Protein AF-A0A383RG79-F1 (afdb_monomer_lite)

Radius of gyration: 13.18 Å; chains: 1; bounding box: 30×21×36 Å

Sequence (97 aa):
MALLLEQVSRKIRTIYLPLQGVEGEAANRYMKWIDQMSTILRQVKQWDKNSVQSVRGVLNNLMAEISSDRDIGEGVKLRLCFDIEEGIALIDASITK

Foldseek 3Di:
DVVLLVVLVVLLVVLVVLLVVDDDPSNVVVVVLNVQLVVLSVVPPDDDPVSLVSNLVSLVVSLVCLVPDPPDDPVSSVVSNVSSVVSNVSSVVVVVD

pLDDT: mean 76.93, std 8.64, range [49.03, 90.31]

Secondary structure (DSSP, 8-state):
-HHHHHHHHHHHHHHHHHHHT--SHHHHHHHHHHHHHHHHHHH-SS--HHHHHHHHHHHHHHHHHHHH-SSS-HHHHHHHHHHHHHHHHHHHHHH--

Structure (mmCIF, N/CA/C/O backbone):
data_AF-A0A38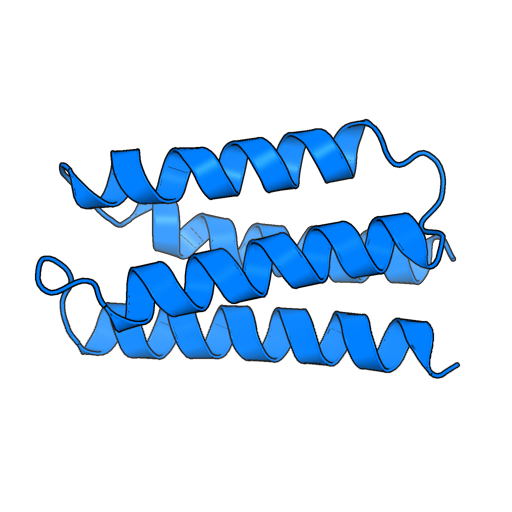3RG79-F1
#
_entry.id   AF-A0A383RG79-F1
#
loop_
_atom_site.group_PDB
_atom_site.id
_atom_site.type_symbol
_atom_site.label_atom_id
_atom_site.label_alt_id
_atom_site.label_comp_id
_atom_site.label_asym_id
_atom_site.label_entity_id
_atom_site.label_seq_id
_atom_site.pdbx_PDB_ins_code
_atom_site.Cartn_x
_atom_site.Cartn_y
_atom_site.Cartn_z
_atom_site.occupancy
_atom_site.B_iso_or_equiv
_atom_site.auth_seq_id
_atom_site.auth_comp_id
_atom_site.auth_asym_id
_atom_site.auth_atom_id
_atom_site.pdbx_PDB_model_num
ATOM 1 N N . MET A 1 1 ? 7.643 0.932 -20.339 1.00 57.38 1 MET A N 1
ATOM 2 C CA . MET A 1 1 ? 7.983 1.186 -18.918 1.00 57.38 1 MET A CA 1
ATOM 3 C C . MET A 1 1 ? 7.308 2.433 -18.334 1.00 57.38 1 MET A C 1
ATOM 5 O O . MET A 1 1 ? 6.775 2.318 -17.243 1.00 57.38 1 MET A O 1
ATOM 9 N N . ALA A 1 2 ? 7.235 3.582 -19.026 1.00 61.97 2 ALA A N 1
ATOM 10 C CA . ALA A 1 2 ? 6.580 4.793 -18.487 1.00 61.97 2 ALA A CA 1
ATOM 11 C C . ALA A 1 2 ? 5.082 4.618 -18.129 1.00 61.97 2 ALA A C 1
ATOM 13 O O . ALA A 1 2 ? 4.641 5.085 -17.085 1.00 61.97 2 ALA A O 1
ATOM 14 N N . LEU A 1 3 ? 4.318 3.867 -18.935 1.00 68.38 3 LEU A N 1
ATOM 15 C CA . LEU A 1 3 ? 2.907 3.551 -18.648 1.00 68.38 3 LEU A CA 1
ATOM 16 C C . LEU A 1 3 ? 2.713 2.708 -17.375 1.00 68.38 3 LEU A C 1
ATOM 18 O O . LEU A 1 3 ? 1.721 2.880 -16.676 1.00 68.38 3 LEU A O 1
ATOM 22 N N . LEU A 1 4 ? 3.659 1.818 -17.057 1.00 66.44 4 LEU A N 1
ATOM 23 C CA . LEU A 1 4 ? 3.612 1.004 -15.838 1.00 66.44 4 LEU A CA 1
ATOM 24 C C . LEU A 1 4 ? 3.882 1.858 -14.598 1.00 66.44 4 LEU A C 1
ATOM 26 O O . LEU A 1 4 ? 3.142 1.763 -13.625 1.00 66.44 4 LEU A O 1
ATOM 30 N N . LEU A 1 5 ? 4.877 2.748 -14.669 1.00 65.44 5 LEU A N 1
ATOM 31 C CA . LEU A 1 5 ? 5.154 3.731 -13.618 1.00 65.44 5 LEU A CA 1
ATOM 32 C C . LEU A 1 5 ? 3.912 4.582 -13.314 1.00 65.44 5 LEU A C 1
ATOM 34 O O . LEU A 1 5 ? 3.579 4.788 -12.148 1.00 65.44 5 LEU A O 1
ATOM 38 N N . GLU A 1 6 ? 3.213 5.052 -14.347 1.00 72.38 6 GLU A N 1
ATOM 39 C CA . GLU A 1 6 ? 2.007 5.865 -14.181 1.00 72.38 6 GLU A CA 1
ATOM 40 C C . GLU A 1 6 ? 0.857 5.071 -13.543 1.00 72.38 6 GLU A C 1
ATOM 42 O O . GLU A 1 6 ? 0.203 5.572 -12.627 1.00 72.38 6 GLU A O 1
ATOM 47 N N . GLN A 1 7 ? 0.633 3.824 -13.971 1.00 73.00 7 GLN A N 1
ATOM 48 C CA . GLN A 1 7 ? -0.422 2.975 -13.409 1.00 73.00 7 GLN A CA 1
ATOM 49 C C . GLN A 1 7 ? -0.155 2.606 -11.948 1.00 73.00 7 GLN A C 1
ATOM 51 O O . GLN A 1 7 ? -1.046 2.757 -11.111 1.00 73.00 7 GLN A O 1
ATOM 56 N N . VAL A 1 8 ? 1.074 2.200 -11.620 1.00 70.88 8 VAL A N 1
ATOM 57 C CA . VAL A 1 8 ? 1.447 1.871 -10.239 1.00 70.88 8 VAL A CA 1
ATOM 58 C C . VAL A 1 8 ? 1.389 3.116 -9.352 1.00 70.88 8 VAL A C 1
ATOM 60 O O . VAL A 1 8 ? 0.810 3.066 -8.269 1.00 70.88 8 VAL A O 1
ATOM 63 N N . SER A 1 9 ? 1.872 4.267 -9.831 1.00 71.50 9 SER A N 1
ATOM 64 C CA . SER A 1 9 ? 1.772 5.529 -9.082 1.00 71.50 9 SER A CA 1
ATOM 65 C C . SER A 1 9 ? 0.318 5.940 -8.832 1.00 71.50 9 SER A C 1
ATOM 67 O O . SER A 1 9 ? -0.019 6.373 -7.730 1.00 71.50 9 SER A O 1
ATOM 69 N N . ARG A 1 10 ? -0.572 5.780 -9.824 1.00 76.00 10 ARG A N 1
ATOM 70 C CA . ARG A 1 10 ? -2.009 6.053 -9.656 1.00 76.00 10 ARG A CA 1
ATOM 71 C C . ARG A 1 10 ? -2.649 5.114 -8.639 1.00 76.00 10 ARG A C 1
ATOM 73 O O . ARG A 1 10 ? -3.415 5.592 -7.806 1.00 76.00 10 ARG A O 1
ATOM 80 N N . LYS A 1 11 ? -2.312 3.821 -8.664 1.00 76.50 11 LYS A N 1
ATOM 81 C CA . LYS A 1 11 ? -2.882 2.846 -7.727 1.00 76.50 11 LYS A CA 1
ATOM 82 C C . LYS A 1 11 ? -2.383 3.053 -6.292 1.00 76.50 11 LYS A C 1
ATOM 84 O O . LYS A 1 11 ? -3.180 3.033 -5.357 1.00 76.50 11 LYS A O 1
ATOM 89 N N . ILE A 1 12 ? -1.098 3.363 -6.108 1.00 71.94 12 ILE A N 1
ATOM 90 C CA . ILE A 1 12 ? -0.561 3.744 -4.790 1.00 71.94 12 ILE A CA 1
ATOM 91 C C . ILE A 1 12 ? -1.278 4.993 -4.268 1.00 71.94 12 ILE A C 1
ATOM 93 O O . ILE A 1 12 ? -1.670 5.046 -3.105 1.00 71.94 12 ILE A O 1
ATOM 97 N N . ARG A 1 13 ? -1.543 5.974 -5.138 1.00 70.81 13 ARG A N 1
ATOM 98 C CA . ARG A 1 13 ? -2.305 7.171 -4.766 1.00 70.81 13 ARG A CA 1
ATOM 99 C C . ARG A 1 13 ? -3.744 6.855 -4.340 1.00 70.81 13 ARG A C 1
ATOM 101 O O . ARG A 1 13 ? -4.246 7.503 -3.426 1.00 70.81 13 ARG A O 1
ATOM 108 N N . THR A 1 14 ? -4.400 5.868 -4.953 1.00 73.19 14 THR A N 1
ATOM 109 C CA . THR A 1 14 ? -5.743 5.432 -4.526 1.00 73.19 14 THR A CA 1
ATOM 110 C C . THR A 1 14 ? -5.752 4.692 -3.193 1.00 73.19 14 THR A C 1
ATOM 112 O O . THR A 1 14 ? -6.746 4.809 -2.494 1.00 73.19 14 THR A O 1
ATOM 115 N N . ILE A 1 15 ? -4.660 4.023 -2.801 1.00 69.50 15 ILE A N 1
ATOM 116 C CA . ILE A 1 15 ? -4.495 3.442 -1.450 1.00 69.50 15 ILE A CA 1
ATOM 117 C C . ILE A 1 15 ? -4.264 4.556 -0.410 1.00 69.50 15 ILE A C 1
ATOM 119 O O . ILE A 1 15 ? -4.706 4.473 0.732 1.00 69.50 15 ILE A O 1
ATOM 123 N N . TYR A 1 16 ? -3.610 5.643 -0.820 1.00 66.69 16 TYR A N 1
ATOM 124 C CA . TYR A 1 16 ? -3.271 6.782 0.036 1.00 66.69 16 TYR A CA 1
ATOM 125 C C . TYR A 1 16 ? -4.493 7.571 0.532 1.00 66.69 16 TYR A C 1
ATOM 127 O O . TYR A 1 16 ? -4.531 8.018 1.675 1.00 66.69 16 TYR A O 1
ATOM 135 N N . LEU A 1 17 ? -5.493 7.760 -0.332 1.00 65.75 17 LEU A N 1
ATOM 136 C CA . LEU A 1 17 ? -6.706 8.532 -0.036 1.00 65.75 17 LEU A CA 1
ATOM 137 C C . LEU A 1 17 ? -7.540 7.966 1.133 1.00 65.75 17 LEU A C 1
ATOM 139 O O . LEU A 1 17 ? -7.865 8.734 2.036 1.00 65.75 17 LEU A O 1
ATOM 143 N N . PRO A 1 18 ? -7.882 6.664 1.179 1.00 65.62 18 PRO A N 1
ATOM 144 C CA . PRO A 1 18 ? -8.606 6.089 2.309 1.00 65.62 18 PRO A CA 1
ATOM 145 C C . PRO A 1 18 ? -7.766 6.053 3.592 1.00 65.62 18 PRO A C 1
ATOM 147 O O . PRO A 1 18 ? -8.332 6.185 4.673 1.00 65.62 18 PRO A O 1
ATOM 150 N N . LEU A 1 19 ? -6.434 5.958 3.497 1.00 66.56 19 LEU A N 1
ATOM 151 C CA . LEU A 1 19 ? -5.542 6.028 4.662 1.00 66.56 19 LEU A CA 1
ATOM 152 C C . LEU A 1 19 ? -5.505 7.422 5.310 1.00 66.56 19 LEU A C 1
ATOM 154 O O . LEU A 1 19 ? -5.351 7.508 6.522 1.00 66.56 19 LEU A O 1
ATOM 158 N N . GLN A 1 20 ? -5.698 8.506 4.547 1.00 61.78 20 GLN A N 1
ATOM 159 C CA . GLN A 1 20 ? -5.835 9.862 5.108 1.00 61.78 20 GLN A CA 1
ATOM 160 C C . GLN A 1 20 ? -7.130 10.065 5.905 1.00 61.78 20 GLN A C 1
ATOM 162 O O . GLN A 1 20 ? -7.196 10.972 6.728 1.00 61.78 20 GLN A O 1
ATOM 167 N N . GLY A 1 21 ? -8.154 9.246 5.651 1.00 61.88 21 GLY A N 1
ATOM 168 C CA . GLY A 1 21 ? -9.404 9.254 6.412 1.00 61.88 21 GLY A CA 1
ATOM 169 C C . GLY A 1 21 ? -9.343 8.439 7.707 1.00 61.88 21 GLY A C 1
ATOM 170 O O . GLY A 1 21 ? -10.321 8.418 8.447 1.00 61.88 21 GLY A O 1
ATOM 171 N N . VAL A 1 22 ? -8.229 7.748 7.975 1.00 67.25 22 VAL A N 1
ATOM 172 C CA . VAL A 1 22 ? -7.991 7.073 9.252 1.00 67.25 22 VAL A CA 1
ATOM 173 C C . VAL A 1 22 ? -7.515 8.133 10.241 1.00 67.25 22 VAL A C 1
ATOM 175 O O . VAL A 1 22 ? -6.480 8.755 10.025 1.00 67.25 22 VAL A O 1
ATOM 178 N N . GLU A 1 23 ? -8.277 8.367 11.306 1.00 62.44 23 GLU A N 1
ATOM 179 C CA . GLU A 1 23 ? -7.914 9.299 12.379 1.00 62.44 23 GLU A CA 1
ATOM 180 C C . GLU A 1 23 ? -7.161 8.577 13.514 1.00 62.44 23 GLU A C 1
ATOM 182 O O . GLU A 1 23 ? -7.241 7.357 13.671 1.00 62.44 23 GLU A O 1
ATOM 187 N N . GLY A 1 24 ? -6.425 9.334 14.335 1.00 66.88 24 GLY A N 1
ATOM 188 C CA . GLY A 1 24 ? -5.798 8.821 15.560 1.00 66.88 24 GLY A CA 1
ATOM 189 C C . GLY A 1 24 ? -4.495 8.036 15.352 1.00 66.88 24 GLY A C 1
ATOM 190 O O . GLY A 1 24 ? -3.766 8.235 14.382 1.00 66.88 24 GLY A O 1
ATOM 191 N N . GLU A 1 25 ? -4.153 7.158 16.299 1.00 68.81 25 GLU A 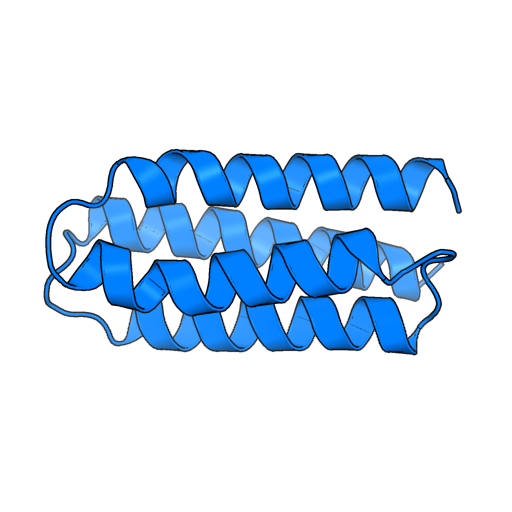N 1
ATOM 192 C CA . GLU A 1 25 ? -2.861 6.448 16.318 1.00 68.81 25 GLU A CA 1
ATOM 193 C C . GLU A 1 25 ? -2.648 5.521 15.111 1.00 68.81 25 GLU A C 1
ATOM 195 O O . GLU A 1 25 ? -1.516 5.368 14.647 1.00 68.81 25 GLU A O 1
ATOM 200 N N . ALA A 1 26 ? -3.724 4.962 14.549 1.00 69.44 26 ALA A N 1
ATOM 201 C CA . ALA A 1 26 ? -3.668 4.147 13.337 1.00 69.44 26 ALA A CA 1
ATOM 202 C C . ALA A 1 26 ? -3.158 4.948 12.122 1.00 69.44 26 ALA A C 1
ATOM 204 O O . ALA A 1 26 ? -2.380 4.428 11.321 1.00 69.44 26 ALA A O 1
ATOM 205 N N . ALA A 1 27 ? -3.493 6.241 12.038 1.00 70.62 27 ALA A N 1
ATOM 206 C CA . ALA A 1 27 ? -2.998 7.140 10.997 1.00 70.62 27 ALA A CA 1
ATOM 207 C C . ALA A 1 27 ? -1.467 7.240 11.028 1.00 70.62 27 ALA A C 1
ATOM 209 O O . ALA A 1 27 ? -0.802 7.033 10.014 1.00 70.62 27 ALA A O 1
ATOM 210 N N . ASN A 1 28 ? -0.897 7.472 12.217 1.00 75.31 28 ASN A N 1
ATOM 211 C CA . ASN A 1 28 ? 0.552 7.554 12.416 1.00 75.31 28 ASN A CA 1
ATOM 212 C C . ASN A 1 28 ? 1.255 6.230 12.086 1.00 75.31 28 ASN A C 1
ATOM 214 O O . ASN A 1 28 ? 2.336 6.238 11.491 1.00 75.31 28 ASN A O 1
ATOM 218 N N . ARG A 1 29 ? 0.638 5.090 12.425 1.00 78.88 29 ARG A N 1
ATOM 219 C CA . ARG A 1 29 ? 1.174 3.759 12.098 1.00 78.88 29 ARG A CA 1
ATOM 220 C C . ARG A 1 29 ? 1.251 3.528 10.592 1.00 78.88 29 ARG A C 1
ATOM 222 O O . ARG A 1 29 ? 2.277 3.060 10.100 1.00 78.88 29 ARG A O 1
ATOM 229 N N . TYR A 1 30 ? 0.216 3.911 9.846 1.00 78.38 30 TYR A N 1
ATOM 230 C CA . TYR A 1 30 ? 0.193 3.738 8.390 1.00 78.38 30 TYR A CA 1
ATOM 231 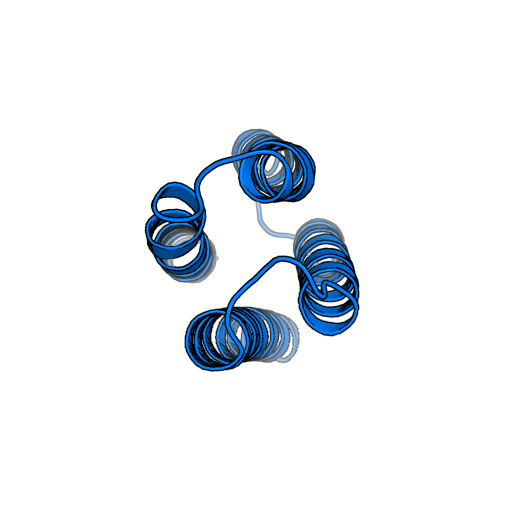C C . TYR A 1 30 ? 1.018 4.788 7.643 1.00 78.38 30 TYR A C 1
ATOM 233 O O . TYR A 1 30 ? 1.556 4.500 6.570 1.00 78.38 30 TYR A O 1
ATOM 241 N N . MET A 1 31 ? 1.197 5.975 8.229 1.00 77.38 31 MET A N 1
ATOM 242 C CA . MET A 1 31 ? 1.969 7.069 7.639 1.00 77.38 31 MET A CA 1
ATOM 243 C C . MET A 1 31 ? 3.431 6.683 7.371 1.00 77.38 31 MET A C 1
ATOM 245 O O . MET A 1 31 ? 3.987 7.103 6.358 1.00 77.38 31 MET A O 1
ATOM 249 N N . LYS A 1 32 ? 4.034 5.805 8.191 1.00 83.94 32 LYS A N 1
ATOM 250 C CA . LYS A 1 32 ? 5.401 5.298 7.956 1.00 83.94 32 LYS A CA 1
ATOM 251 C C . LYS A 1 32 ? 5.522 4.522 6.634 1.00 83.94 32 LYS A C 1
ATOM 253 O O . LYS A 1 32 ? 6.490 4.691 5.899 1.00 83.94 32 LYS A O 1
ATOM 258 N N . TRP A 1 33 ? 4.526 3.698 6.305 1.00 82.69 33 TRP A N 1
ATOM 259 C CA . TRP A 1 33 ? 4.511 2.890 5.081 1.00 82.69 33 TRP A CA 1
ATOM 260 C C . TRP A 1 33 ? 4.247 3.753 3.857 1.00 82.69 33 TRP A C 1
ATOM 262 O O . TRP A 1 33 ? 4.853 3.579 2.803 1.00 82.69 33 TRP A O 1
ATOM 272 N N . ILE A 1 34 ? 3.361 4.723 4.034 1.00 77.50 34 ILE A N 1
ATOM 273 C CA . ILE A 1 34 ? 3.064 5.772 3.073 1.00 77.50 34 ILE A CA 1
ATOM 274 C C . ILE A 1 34 ? 4.329 6.566 2.692 1.00 77.50 34 ILE A C 1
ATOM 276 O O . ILE A 1 34 ? 4.589 6.788 1.503 1.00 77.50 34 ILE A O 1
ATOM 280 N N . ASP A 1 35 ? 5.128 6.968 3.679 1.00 82.25 35 ASP A N 1
ATOM 281 C CA . ASP A 1 35 ? 6.355 7.734 3.460 1.00 82.25 35 ASP A CA 1
ATOM 282 C C . ASP A 1 35 ? 7.440 6.878 2.790 1.00 82.25 35 ASP A C 1
ATOM 284 O O . ASP A 1 35 ? 8.098 7.314 1.840 1.00 82.25 35 ASP A O 1
ATOM 288 N N . GLN A 1 36 ? 7.545 5.605 3.184 1.00 83.56 36 GLN A N 1
ATOM 289 C CA . GLN A 1 36 ? 8.417 4.634 2.522 1.00 83.56 36 GLN A CA 1
ATOM 290 C C . GLN A 1 36 ? 8.040 4.423 1.048 1.00 83.56 36 GLN A C 1
ATOM 292 O O . GLN A 1 36 ? 8.916 4.491 0.185 1.00 83.56 36 GLN A O 1
ATOM 297 N N . MET A 1 37 ? 6.754 4.238 0.725 1.00 79.31 37 MET A N 1
ATOM 298 C CA . MET A 1 37 ? 6.298 4.128 -0.670 1.00 79.31 37 MET A CA 1
ATOM 299 C C . MET A 1 37 ? 6.611 5.394 -1.470 1.00 79.31 37 MET A C 1
ATOM 301 O O . MET A 1 37 ? 7.102 5.305 -2.595 1.00 79.31 37 MET A O 1
ATOM 305 N N . SER A 1 38 ? 6.372 6.571 -0.888 1.00 77.81 38 SER A N 1
ATOM 306 C CA . SER A 1 38 ? 6.650 7.860 -1.534 1.00 77.81 38 SER A CA 1
ATOM 307 C C . SER A 1 38 ? 8.144 8.066 -1.790 1.00 77.81 38 SER A C 1
ATOM 309 O O . SER A 1 38 ? 8.533 8.572 -2.846 1.00 77.81 38 SER A O 1
ATOM 311 N N . THR A 1 39 ? 8.986 7.631 -0.854 1.00 83.88 39 THR A N 1
ATOM 312 C CA . THR A 1 39 ? 10.445 7.665 -0.982 1.00 83.88 39 THR A CA 1
ATOM 313 C C . THR A 1 39 ? 10.918 6.757 -2.111 1.00 83.88 39 THR A C 1
ATOM 315 O O . THR A 1 39 ? 11.671 7.212 -2.973 1.00 83.88 39 THR A O 1
ATOM 318 N N . ILE A 1 40 ? 10.425 5.514 -2.168 1.00 78.38 40 ILE A N 1
ATOM 319 C CA . ILE A 1 40 ? 10.745 4.581 -3.257 1.00 78.38 40 ILE A CA 1
ATOM 320 C C . ILE A 1 40 ? 10.311 5.188 -4.595 1.00 78.38 40 ILE A C 1
ATOM 322 O O . ILE A 1 40 ? 11.127 5.324 -5.501 1.00 78.38 40 ILE A O 1
ATOM 326 N N . LEU A 1 41 ? 9.067 5.657 -4.707 1.00 74.56 41 LEU A N 1
ATOM 327 C CA . LEU A 1 41 ? 8.548 6.266 -5.936 1.00 74.56 41 LEU A CA 1
ATOM 328 C C . LEU A 1 41 ? 9.373 7.466 -6.422 1.00 74.56 41 LEU A C 1
ATOM 330 O O . LEU A 1 41 ? 9.549 7.630 -7.626 1.00 74.56 41 LEU A O 1
ATOM 334 N N . ARG A 1 42 ? 9.891 8.297 -5.508 1.00 75.25 42 ARG A N 1
ATOM 335 C CA . ARG A 1 42 ? 10.757 9.437 -5.856 1.00 75.25 42 ARG A CA 1
ATOM 336 C C . ARG A 1 42 ? 12.162 9.024 -6.286 1.00 75.25 42 ARG A C 1
ATOM 338 O O . ARG A 1 42 ? 12.752 9.698 -7.127 1.00 75.25 42 ARG A O 1
ATOM 345 N N . GLN A 1 43 ? 12.720 7.977 -5.684 1.00 77.00 43 GLN A N 1
ATOM 346 C CA . GLN A 1 43 ? 14.090 7.529 -5.958 1.00 77.00 43 GLN A CA 1
ATOM 347 C C . GLN A 1 43 ? 14.184 6.657 -7.214 1.00 77.00 43 GLN A C 1
ATOM 349 O O . GLN A 1 43 ? 15.221 6.629 -7.882 1.00 77.00 43 GLN A O 1
ATOM 354 N N . VAL A 1 44 ? 13.097 5.973 -7.566 1.00 70.62 44 VAL A N 1
ATOM 355 C CA . VAL A 1 44 ? 13.038 5.083 -8.723 1.00 70.62 44 VAL A CA 1
ATOM 356 C C . VAL A 1 44 ? 12.952 5.905 -10.011 1.00 70.62 44 VAL A C 1
ATOM 358 O O . VAL A 1 44 ? 11.882 6.300 -10.466 1.00 70.62 44 VAL A O 1
ATOM 361 N N . LYS A 1 45 ? 14.113 6.140 -10.636 1.00 65.12 45 LYS A N 1
ATOM 362 C CA . LYS A 1 45 ? 14.209 6.753 -11.976 1.00 65.12 45 LYS A CA 1
ATOM 363 C C . LYS A 1 45 ? 13.675 5.837 -13.082 1.00 65.12 45 LYS A C 1
ATOM 365 O O . LYS A 1 45 ? 13.186 6.321 -14.098 1.00 65.12 45 LYS A O 1
ATOM 370 N N . GLN A 1 46 ? 13.769 4.523 -12.887 1.00 66.94 46 GLN A N 1
ATOM 371 C CA . GLN A 1 46 ? 13.261 3.501 -13.796 1.00 66.94 46 GLN A CA 1
ATOM 372 C C . GLN A 1 46 ? 12.790 2.305 -12.972 1.00 66.94 46 GLN A C 1
ATOM 374 O O . GLN A 1 46 ? 13.536 1.812 -12.135 1.00 66.94 46 GLN A O 1
ATOM 379 N N . TRP A 1 47 ? 11.558 1.850 -13.206 1.00 70.81 47 TRP A N 1
ATOM 380 C CA . TRP A 1 47 ? 10.998 0.676 -12.537 1.00 70.81 47 TRP A CA 1
ATOM 381 C C . TRP A 1 47 ? 11.667 -0.596 -13.058 1.00 70.81 47 TRP A C 1
ATOM 383 O O . TRP A 1 47 ? 11.217 -1.198 -14.033 1.00 70.81 47 TRP A O 1
ATOM 393 N N . ASP A 1 48 ? 12.777 -0.967 -12.429 1.00 71.94 48 ASP A N 1
ATOM 394 C CA . ASP A 1 48 ? 13.406 -2.269 -12.586 1.00 71.94 48 ASP A CA 1
ATOM 395 C C . ASP A 1 48 ? 12.782 -3.291 -11.621 1.00 71.94 48 ASP A C 1
ATOM 397 O O . ASP A 1 48 ? 12.049 -2.943 -10.690 1.00 71.94 48 ASP A O 1
ATOM 401 N N . LYS A 1 49 ? 13.087 -4.572 -11.829 1.00 73.88 49 LYS A N 1
ATOM 402 C CA . LYS A 1 49 ? 12.539 -5.675 -11.031 1.00 73.88 49 LYS A CA 1
ATOM 403 C C . LYS A 1 49 ? 12.755 -5.483 -9.523 1.00 73.88 49 LYS A C 1
ATOM 405 O O . LYS A 1 49 ? 11.857 -5.818 -8.754 1.00 73.88 49 LYS A O 1
ATOM 410 N N . ASN A 1 50 ? 13.884 -4.915 -9.097 1.00 80.38 50 ASN A N 1
ATOM 411 C CA . ASN A 1 50 ? 14.169 -4.688 -7.680 1.00 80.38 50 ASN A CA 1
ATOM 412 C C . ASN A 1 50 ? 13.292 -3.570 -7.112 1.00 80.38 50 ASN A C 1
ATOM 414 O O . ASN A 1 50 ? 12.725 -3.724 -6.035 1.00 80.38 50 ASN A O 1
ATOM 418 N N . SER A 1 51 ? 13.118 -2.474 -7.854 1.00 77.31 51 SER A N 1
ATOM 419 C CA . SER A 1 51 ? 12.208 -1.385 -7.478 1.00 77.31 51 SER A CA 1
ATOM 420 C C . SER A 1 51 ? 10.770 -1.882 -7.308 1.00 77.31 51 SER A C 1
ATOM 422 O O . SER A 1 51 ? 10.101 -1.559 -6.324 1.00 77.31 51 SER A O 1
ATOM 424 N N . VAL A 1 52 ? 10.320 -2.735 -8.233 1.00 77.19 52 VAL A N 1
ATOM 425 C CA . VAL A 1 52 ? 8.985 -3.340 -8.195 1.00 77.19 52 VAL A CA 1
ATOM 426 C C . VAL A 1 52 ? 8.830 -4.257 -6.976 1.00 77.19 52 VAL A C 1
ATOM 428 O O . VAL A 1 52 ? 7.829 -4.179 -6.262 1.00 77.19 52 VAL A O 1
ATOM 431 N N . GLN A 1 53 ? 9.833 -5.095 -6.696 1.00 81.81 53 GLN A N 1
ATOM 432 C CA . GLN A 1 53 ? 9.827 -5.969 -5.521 1.00 81.81 53 GLN A CA 1
ATOM 433 C C . GLN A 1 53 ? 9.870 -5.194 -4.200 1.00 81.81 53 GLN A C 1
ATOM 435 O O . GLN A 1 53 ? 9.192 -5.596 -3.256 1.00 81.81 53 GLN A O 1
ATOM 440 N N . SER A 1 54 ? 10.583 -4.068 -4.135 1.00 84.50 54 SER A N 1
A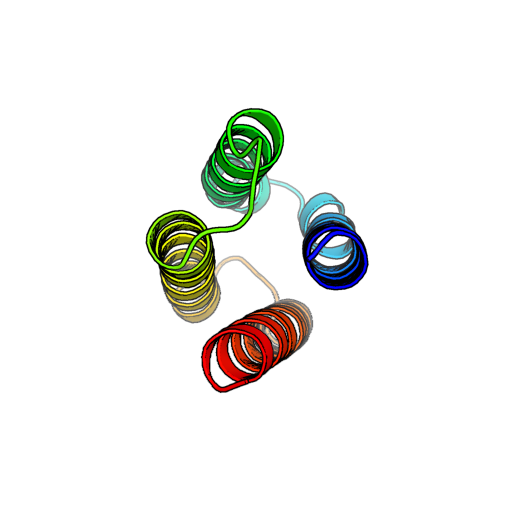TOM 441 C CA . SER A 1 54 ? 10.593 -3.196 -2.954 1.00 84.50 54 SER A CA 1
ATOM 442 C C . SER A 1 54 ? 9.207 -2.629 -2.656 1.00 84.50 54 SER A C 1
ATOM 444 O O . SER A 1 54 ? 8.741 -2.721 -1.522 1.00 84.50 54 SER A O 1
ATOM 446 N N . VAL A 1 55 ? 8.501 -2.106 -3.667 1.00 82.19 55 VAL A N 1
ATOM 447 C CA . VAL A 1 55 ? 7.125 -1.613 -3.473 1.00 82.19 55 VAL A CA 1
ATOM 448 C C . VAL A 1 55 ? 6.182 -2.746 -3.080 1.00 82.19 55 VAL A C 1
ATOM 450 O O . VAL A 1 55 ? 5.387 -2.582 -2.155 1.00 82.19 55 VAL A O 1
ATOM 453 N N . ARG A 1 56 ? 6.305 -3.917 -3.716 1.00 85.75 56 ARG A N 1
ATOM 454 C CA . ARG A 1 56 ? 5.535 -5.109 -3.337 1.00 85.75 56 ARG A CA 1
ATOM 455 C C . ARG A 1 56 ? 5.753 -5.488 -1.871 1.00 85.75 56 ARG A C 1
ATOM 457 O O . ARG A 1 56 ? 4.792 -5.784 -1.169 1.00 85.75 56 ARG A O 1
ATOM 464 N N . GLY A 1 57 ? 7.001 -5.459 -1.405 1.00 88.75 57 GLY A N 1
ATOM 465 C CA . GLY A 1 57 ? 7.349 -5.733 -0.012 1.00 88.75 57 GLY A CA 1
ATOM 466 C C . GLY A 1 57 ? 6.687 -4.754 0.955 1.00 88.75 57 GLY A C 1
ATOM 467 O O . GLY A 1 57 ? 6.107 -5.177 1.952 1.00 88.75 57 GLY A O 1
ATOM 468 N N . VAL A 1 58 ? 6.698 -3.459 0.630 1.00 87.75 58 VAL A N 1
ATOM 469 C CA . VAL A 1 58 ? 6.033 -2.436 1.450 1.00 87.75 58 VAL A CA 1
ATOM 470 C C . VAL A 1 58 ? 4.517 -2.646 1.501 1.00 87.75 58 VAL A C 1
ATOM 472 O O . VAL A 1 58 ? 3.934 -2.573 2.579 1.00 87.75 58 VAL A O 1
ATOM 475 N N . LEU A 1 59 ? 3.883 -2.969 0.371 1.00 87.25 59 LEU A N 1
ATOM 476 C CA . LEU A 1 59 ? 2.447 -3.262 0.317 1.00 87.25 59 LEU A CA 1
ATOM 477 C C . LEU A 1 59 ? 2.073 -4.511 1.128 1.00 87.25 59 LEU A C 1
ATOM 479 O O . LEU A 1 59 ? 1.108 -4.470 1.885 1.00 87.2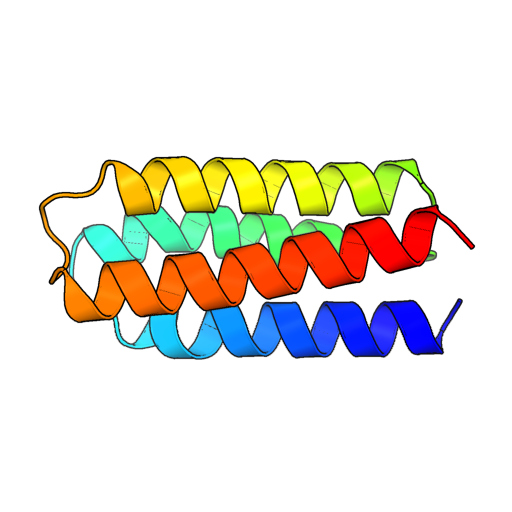5 59 LEU A O 1
ATOM 483 N N . ASN A 1 60 ? 2.860 -5.587 1.038 1.00 90.19 60 ASN A N 1
ATOM 484 C CA . ASN A 1 60 ? 2.654 -6.792 1.849 1.00 90.19 60 ASN A CA 1
ATOM 485 C C . ASN A 1 60 ? 2.757 -6.496 3.352 1.00 90.19 60 ASN A C 1
ATOM 487 O O . ASN A 1 60 ? 1.931 -6.963 4.136 1.00 90.19 60 ASN A O 1
ATOM 491 N N . ASN A 1 61 ? 3.744 -5.695 3.760 1.00 90.31 61 ASN A N 1
ATOM 492 C CA . ASN A 1 61 ? 3.902 -5.314 5.162 1.00 90.31 61 ASN A CA 1
ATOM 493 C C . ASN A 1 61 ? 2.737 -4.442 5.649 1.00 90.31 61 ASN A C 1
ATOM 495 O O . ASN A 1 61 ? 2.210 -4.673 6.736 1.00 90.31 61 ASN A O 1
ATOM 499 N N . LEU A 1 62 ? 2.297 -3.482 4.828 1.00 87.50 62 LEU A N 1
ATOM 500 C CA . LEU A 1 62 ? 1.132 -2.650 5.120 1.00 87.50 62 LEU A CA 1
ATOM 501 C C . LEU A 1 62 ? -0.140 -3.501 5.263 1.00 87.50 62 LEU A C 1
ATOM 503 O O . LEU A 1 62 ? -0.899 -3.307 6.210 1.00 87.50 62 LEU A O 1
ATOM 507 N N . MET A 1 63 ? -0.347 -4.474 4.370 1.00 88.88 63 MET A N 1
ATOM 508 C CA . MET A 1 63 ? -1.473 -5.408 4.437 1.00 88.88 63 MET A CA 1
ATOM 509 C C . MET A 1 63 ? -1.454 -6.225 5.729 1.00 88.88 63 MET A C 1
ATOM 511 O O . MET A 1 63 ? -2.495 -6.371 6.368 1.00 88.88 63 MET A O 1
ATOM 515 N N . ALA A 1 64 ? -0.289 -6.737 6.131 1.00 89.75 64 ALA A N 1
ATOM 516 C CA . ALA A 1 64 ? -0.139 -7.486 7.375 1.00 89.75 64 ALA A CA 1
ATOM 517 C C . ALA A 1 64 ? -0.462 -6.618 8.601 1.00 89.75 64 ALA A C 1
ATOM 519 O O . ALA A 1 64 ? -1.187 -7.059 9.493 1.00 89.75 64 ALA A O 1
ATOM 520 N N . GLU A 1 65 ? 0.014 -5.370 8.622 1.00 87.56 65 GLU A N 1
ATOM 521 C CA . GLU A 1 65 ? -0.241 -4.443 9.725 1.00 87.56 65 GLU A CA 1
ATOM 522 C C . GLU A 1 65 ? -1.730 -4.098 9.826 1.00 87.56 65 GLU A C 1
ATOM 524 O O . GLU A 1 65 ? -2.324 -4.323 10.879 1.00 87.56 65 GLU A O 1
ATOM 529 N N . ILE A 1 66 ? -2.366 -3.693 8.721 1.00 85.38 66 ILE A N 1
ATOM 530 C CA . ILE A 1 66 ? -3.814 -3.424 8.644 1.00 85.38 66 ILE A CA 1
ATOM 531 C C . ILE A 1 66 ? -4.625 -4.666 9.038 1.00 85.38 66 ILE A C 1
ATOM 533 O O . 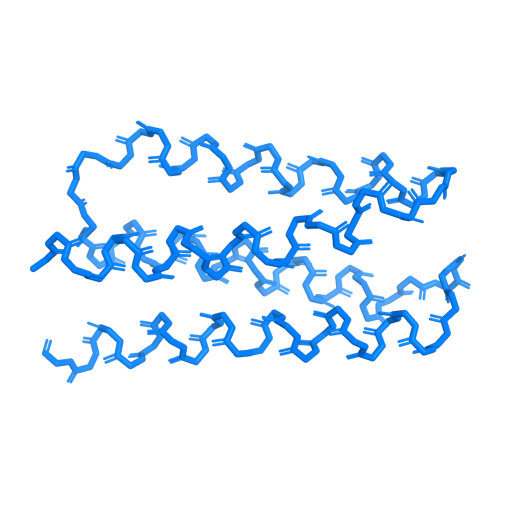ILE A 1 66 ? -5.572 -4.570 9.816 1.00 85.38 66 ILE A O 1
ATOM 537 N N . SER A 1 67 ? -4.230 -5.852 8.562 1.00 86.38 67 SER A N 1
ATOM 538 C CA . SER A 1 67 ? -4.881 -7.131 8.887 1.00 86.38 67 SER A CA 1
ATOM 539 C C . SER A 1 67 ? -4.778 -7.491 10.370 1.00 86.38 67 SER A C 1
ATOM 541 O O . SER A 1 67 ? -5.676 -8.137 10.912 1.00 86.38 67 SER A O 1
ATOM 543 N N . SER A 1 68 ? -3.720 -7.055 11.050 1.00 86.62 68 SER A N 1
ATOM 544 C CA . SER A 1 68 ? -3.536 -7.257 12.491 1.00 86.62 68 SER A CA 1
ATOM 545 C C . SER A 1 68 ? -4.158 -6.153 13.354 1.00 86.62 68 SER A C 1
ATOM 547 O O . SER A 1 68 ? -4.401 -6.376 14.540 1.00 86.62 68 SER A O 1
ATOM 549 N N . ASP A 1 69 ? -4.454 -4.994 12.762 1.00 83.44 69 ASP A N 1
ATOM 550 C CA . ASP A 1 69 ? -4.949 -3.821 13.472 1.00 83.44 69 ASP A CA 1
ATOM 551 C C . ASP A 1 69 ? -6.390 -4.041 13.961 1.00 83.44 69 ASP A C 1
ATOM 553 O O . ASP A 1 69 ? -7.264 -4.509 13.214 1.00 83.44 69 ASP A O 1
ATOM 557 N N . ARG A 1 70 ? -6.603 -3.758 15.250 1.00 82.38 70 ARG A N 1
ATOM 558 C CA . ARG A 1 70 ? -7.884 -3.883 15.961 1.00 82.38 70 ARG A CA 1
ATOM 559 C C . ARG A 1 70 ? -8.532 -2.528 16.242 1.00 82.38 70 ARG A C 1
ATOM 561 O O . ARG A 1 70 ? -9.690 -2.504 16.643 1.00 82.38 70 ARG A O 1
ATOM 568 N N . ASP A 1 71 ? -7.805 -1.436 16.021 1.00 80.38 71 ASP A N 1
ATOM 569 C CA . ASP A 1 71 ? -8.260 -0.070 16.285 1.00 80.38 71 ASP A CA 1
ATOM 570 C C . ASP A 1 71 ? -8.999 0.532 15.079 1.00 80.38 71 ASP A C 1
ATOM 572 O O . ASP A 1 71 ? -9.588 1.607 15.179 1.00 80.38 71 ASP A O 1
ATOM 576 N N . ILE A 1 72 ? -8.990 -0.157 13.933 1.00 78.19 72 ILE A N 1
ATOM 577 C CA . ILE A 1 72 ? -9.728 0.241 12.732 1.00 78.19 72 ILE A CA 1
ATOM 578 C C . ILE A 1 72 ? -10.997 -0.595 12.549 1.00 78.19 72 ILE A C 1
ATOM 580 O O . ILE A 1 72 ? -11.026 -1.800 12.801 1.00 78.19 72 ILE A O 1
ATOM 584 N N . GLY A 1 73 ? -12.057 0.045 12.053 1.00 80.62 73 GLY A N 1
ATOM 585 C CA . GLY A 1 73 ? -13.308 -0.636 11.731 1.00 80.62 73 GLY A CA 1
ATOM 586 C C . GLY A 1 73 ? -13.132 -1.687 10.630 1.00 80.62 73 GLY A C 1
ATOM 587 O O . GLY A 1 73 ? -12.426 -1.468 9.644 1.00 80.62 73 GLY A O 1
ATOM 588 N N . GLU A 1 74 ? -13.831 -2.813 10.761 1.00 83.38 74 GLU A N 1
ATOM 589 C CA . GLU A 1 74 ? -13.697 -3.971 9.865 1.00 83.38 74 GLU A CA 1
ATOM 590 C C . GLU A 1 74 ? -14.014 -3.644 8.393 1.00 83.38 74 GLU A C 1
ATOM 592 O O . GLU A 1 74 ? -13.335 -4.119 7.486 1.00 83.38 74 GLU A O 1
ATOM 597 N N . GLY A 1 75 ? -14.971 -2.744 8.137 1.00 80.25 75 GLY A N 1
ATOM 598 C CA . GLY A 1 75 ? -15.271 -2.272 6.780 1.00 80.25 75 GLY A CA 1
ATOM 599 C C . GLY A 1 75 ? -14.145 -1.443 6.146 1.00 80.25 75 GLY A C 1
ATOM 600 O O . GLY A 1 75 ? -13.882 -1.567 4.950 1.00 80.25 75 GLY A O 1
ATOM 601 N N . VAL A 1 76 ? -13.441 -0.628 6.940 1.00 80.06 76 VAL A N 1
ATOM 602 C CA . VAL A 1 76 ? -12.278 0.152 6.473 1.00 80.06 76 VAL A CA 1
ATOM 603 C C . VAL A 1 76 ? -11.107 -0.783 6.195 1.00 80.06 76 VAL A C 1
ATOM 605 O O . VAL A 1 76 ? -10.462 -0.682 5.154 1.00 80.06 76 VAL A O 1
ATOM 608 N N . LYS A 1 77 ? -10.893 -1.743 7.094 1.00 85.06 77 LYS A N 1
ATOM 609 C CA . LYS A 1 77 ? -9.882 -2.790 6.975 1.00 85.06 77 LYS A CA 1
ATOM 610 C C . LYS A 1 77 ? -10.041 -3.607 5.695 1.00 85.06 77 LYS A C 1
ATOM 612 O O . LYS A 1 77 ? -9.095 -3.706 4.922 1.00 85.06 77 LYS A O 1
ATOM 617 N N . LEU A 1 78 ? -11.244 -4.125 5.434 1.00 85.00 78 LEU A N 1
ATOM 618 C CA . LEU A 1 78 ? -11.546 -4.890 4.221 1.00 85.00 78 LEU A CA 1
ATOM 619 C C . LEU A 1 78 ? -11.281 -4.079 2.952 1.00 85.00 78 LEU A C 1
ATOM 621 O O . LEU A 1 78 ? -10.653 -4.581 2.022 1.00 85.00 78 LEU A O 1
ATOM 625 N N . ARG A 1 79 ? -11.711 -2.813 2.928 1.00 84.25 79 ARG A N 1
ATOM 626 C CA . ARG A 1 79 ? -11.489 -1.930 1.780 1.00 84.25 79 ARG A CA 1
ATOM 627 C C . ARG A 1 79 ? -10.003 -1.680 1.526 1.00 84.25 79 ARG A C 1
ATOM 629 O O . ARG A 1 79 ? -9.559 -1.804 0.391 1.00 84.25 79 ARG A O 1
ATOM 636 N N . LEU A 1 80 ? -9.241 -1.367 2.572 1.00 82.25 80 LEU A N 1
ATOM 637 C CA . LEU A 1 80 ? -7.803 -1.135 2.458 1.00 82.25 80 LEU A CA 1
ATOM 638 C C . LEU A 1 80 ? -7.058 -2.391 2.002 1.00 82.25 80 LEU A C 1
ATOM 640 O O . LEU A 1 80 ? -6.207 -2.298 1.121 1.00 82.25 80 LEU A O 1
ATOM 644 N N . CYS A 1 81 ? -7.390 -3.560 2.557 1.00 85.94 81 CYS A N 1
ATOM 645 C CA . CYS A 1 81 ? -6.802 -4.823 2.118 1.00 85.94 81 CYS A CA 1
ATOM 646 C C . CYS A 1 81 ? -7.094 -5.089 0.637 1.00 85.94 81 CYS A C 1
ATOM 648 O O . CYS A 1 81 ? -6.168 -5.413 -0.098 1.00 85.94 81 CYS A O 1
ATOM 650 N N . PHE A 1 82 ? -8.329 -4.865 0.181 1.00 86.12 82 PHE A N 1
ATOM 651 C CA . PHE A 1 82 ? -8.695 -5.015 -1.229 1.00 86.12 82 PHE A CA 1
ATOM 652 C C . PHE A 1 82 ? -7.906 -4.061 -2.144 1.00 86.12 82 PHE A C 1
ATOM 654 O O . PHE A 1 82 ? -7.330 -4.486 -3.145 1.00 86.12 82 PHE A O 1
ATOM 661 N N . ASP A 1 83 ? -7.811 -2.778 -1.777 1.00 84.06 83 ASP A N 1
ATOM 662 C CA . ASP A 1 83 ? -7.047 -1.785 -2.543 1.00 84.06 83 ASP A CA 1
ATOM 663 C C . ASP A 1 83 ? -5.549 -2.153 -2.630 1.00 84.06 83 ASP A C 1
ATOM 665 O O . ASP A 1 83 ? -4.913 -1.948 -3.673 1.00 84.06 83 ASP A O 1
ATOM 669 N N . ILE A 1 84 ? -4.988 -2.720 -1.553 1.00 85.62 84 ILE A N 1
ATOM 670 C CA . ILE A 1 84 ? -3.600 -3.198 -1.492 1.00 85.62 84 ILE A CA 1
ATOM 671 C C . ILE A 1 84 ? -3.402 -4.462 -2.338 1.00 85.62 84 ILE A C 1
ATOM 673 O O . ILE A 1 84 ? -2.430 -4.525 -3.094 1.00 85.62 84 ILE A O 1
ATOM 677 N N . GLU A 1 85 ? -4.312 -5.435 -2.265 1.00 88.56 85 GLU A N 1
ATOM 678 C CA . GLU A 1 85 ? -4.279 -6.654 -3.084 1.00 88.56 85 GLU A CA 1
ATOM 679 C C . GLU A 1 85 ? -4.316 -6.327 -4.579 1.00 88.56 85 GLU A C 1
ATOM 681 O O . GLU A 1 85 ? -3.491 -6.832 -5.342 1.00 88.56 85 GLU A O 1
ATOM 686 N N . GLU A 1 86 ? -5.199 -5.419 -5.007 1.00 84.88 86 GLU A N 1
ATOM 687 C CA . GLU A 1 86 ? -5.225 -4.951 -6.396 1.00 84.88 86 GLU A CA 1
ATOM 688 C C . GLU A 1 86 ? -3.915 -4.249 -6.791 1.00 84.88 86 GLU A C 1
ATOM 690 O O . GLU A 1 86 ? -3.440 -4.394 -7.920 1.00 84.88 86 GLU A O 1
ATOM 695 N N . GLY A 1 87 ? -3.306 -3.496 -5.867 1.00 82.69 87 GLY A N 1
ATOM 696 C CA . GLY A 1 87 ? -1.990 -2.886 -6.062 1.00 82.69 87 GLY A CA 1
ATOM 697 C C . GLY A 1 87 ? -0.887 -3.920 -6.291 1.00 82.69 87 GLY A C 1
ATOM 698 O O . GLY A 1 87 ? -0.102 -3.787 -7.232 1.00 82.69 87 GLY A O 1
ATOM 699 N N . ILE A 1 88 ? -0.858 -4.976 -5.477 1.00 85.25 88 ILE A N 1
ATOM 700 C CA . ILE A 1 88 ? 0.094 -6.086 -5.610 1.00 85.25 88 ILE A CA 1
ATOM 701 C C . ILE A 1 88 ? -0.143 -6.850 -6.918 1.00 85.25 88 ILE A C 1
ATOM 703 O O . ILE A 1 88 ? 0.816 -7.134 -7.632 1.00 85.25 88 ILE A O 1
ATOM 707 N N . ALA A 1 89 ? -1.397 -7.129 -7.279 1.00 85.06 89 ALA A N 1
ATOM 708 C CA . ALA A 1 89 ? -1.733 -7.831 -8.515 1.00 85.06 89 ALA A CA 1
ATOM 709 C C . ALA A 1 89 ? -1.294 -7.049 -9.767 1.00 85.06 89 ALA A C 1
ATOM 711 O O . ALA A 1 89 ? -0.749 -7.633 -10.706 1.00 85.06 89 ALA A O 1
ATOM 712 N N . LEU A 1 90 ? -1.466 -5.722 -9.771 1.00 80.25 90 LEU A N 1
ATOM 713 C CA . LEU A 1 90 ? -0.981 -4.847 -10.846 1.00 80.25 90 LEU A CA 1
ATOM 714 C C . LEU A 1 90 ? 0.546 -4.869 -10.964 1.00 80.25 90 LEU A C 1
ATOM 716 O O . LEU A 1 90 ? 1.091 -4.919 -12.070 1.00 80.25 90 LEU A O 1
ATOM 720 N N . ILE A 1 91 ? 1.234 -4.856 -9.825 1.00 78.38 91 ILE A N 1
ATOM 721 C CA . ILE A 1 91 ? 2.689 -4.984 -9.745 1.00 78.38 91 ILE A CA 1
ATOM 722 C C . ILE A 1 91 ? 3.124 -6.347 -10.297 1.00 78.38 91 ILE A C 1
ATOM 724 O O . ILE A 1 91 ? 3.964 -6.386 -11.190 1.00 78.38 91 ILE A O 1
ATOM 728 N N . ASP A 1 92 ? 2.531 -7.456 -9.863 1.00 80.06 92 ASP A N 1
ATOM 729 C CA . ASP A 1 92 ? 2.910 -8.800 -10.320 1.00 80.06 92 ASP A CA 1
ATOM 730 C C . ASP A 1 92 ? 2.641 -9.000 -11.824 1.00 80.06 92 ASP A C 1
ATOM 732 O O . ASP A 1 92 ? 3.489 -9.526 -12.555 1.00 80.06 92 ASP A O 1
ATOM 736 N N . ALA A 1 93 ? 1.522 -8.478 -12.336 1.00 76.88 93 ALA A N 1
ATOM 737 C CA . ALA A 1 93 ? 1.225 -8.460 -13.768 1.00 76.88 93 ALA A CA 1
ATOM 738 C C . ALA A 1 93 ? 2.253 -7.656 -14.586 1.00 76.88 93 ALA A C 1
ATOM 740 O O . ALA A 1 93 ? 2.463 -7.940 -15.767 1.00 76.88 93 ALA A O 1
ATOM 741 N N . SER A 1 94 ? 2.911 -6.669 -13.970 1.00 68.50 94 SER A N 1
ATOM 742 C CA . SER A 1 94 ? 3.942 -5.858 -14.620 1.00 68.50 94 SER A CA 1
ATOM 743 C C . SER A 1 94 ? 5.315 -6.533 -14.700 1.00 68.50 94 SER A C 1
ATOM 745 O O . SER A 1 94 ? 6.082 -6.211 -15.602 1.00 68.50 94 SER A O 1
ATOM 747 N N . ILE A 1 95 ? 5.619 -7.474 -13.794 1.00 66.62 95 ILE A N 1
ATOM 748 C CA . ILE A 1 95 ? 6.898 -8.215 -13.759 1.00 66.62 95 ILE A CA 1
ATOM 749 C C . ILE A 1 95 ? 6.864 -9.433 -14.693 1.00 66.62 95 ILE A C 1
ATOM 751 O O . ILE A 1 95 ? 7.905 -9.914 -15.130 1.00 66.62 95 ILE A O 1
ATOM 755 N N . THR A 1 96 ? 5.668 -9.954 -14.977 1.00 59.38 96 THR A N 1
ATOM 756 C CA . THR A 1 96 ? 5.471 -11.202 -15.736 1.00 59.38 96 THR A CA 1
ATOM 757 C C . THR A 1 96 ? 5.434 -10.981 -17.261 1.00 59.38 96 THR A C 1
ATOM 759 O O . THR A 1 96 ? 5.278 -11.942 -18.012 1.00 59.38 96 THR A O 1
ATOM 762 N N . LYS A 1 97 ? 5.568 -9.733 -17.732 1.00 49.03 97 LYS A N 1
ATOM 763 C CA . LYS A 1 97 ? 5.575 -9.359 -19.157 1.00 49.03 97 LYS A CA 1
ATOM 764 C C . LYS A 1 97 ? 6.954 -8.961 -19.661 1.00 49.03 97 LYS A C 1
ATOM 766 O O . LYS A 1 97 ? 7.680 -8.274 -18.913 1.00 49.03 97 LYS A O 1
#

Organism: Paenibacillus alvei (NCBI:txid44250)